Protein AF-A0A7D9JLK5-F1 (afdb_monomer)

Structure (mmCIF, N/CA/C/O backbone):
data_AF-A0A7D9JLK5-F1
#
_entry.id   AF-A0A7D9JLK5-F1
#
loop_
_atom_site.group_PDB
_atom_site.id
_atom_site.type_symbol
_atom_site.label_atom_id
_atom_site.label_alt_id
_atom_site.label_comp_id
_atom_site.label_asym_id
_atom_site.label_entity_id
_atom_site.label_seq_id
_atom_site.pdbx_PDB_ins_code
_atom_site.Cartn_x
_atom_site.Cartn_y
_atom_site.Cartn_z
_atom_site.occupancy
_atom_site.B_iso_or_equiv
_atom_site.auth_seq_id
_atom_site.auth_comp_id
_atom_site.auth_asym_id
_atom_site.auth_atom_id
_atom_site.pdbx_PDB_model_num
ATOM 1 N N . MET A 1 1 ? -0.476 -32.183 -33.184 1.00 36.12 1 MET A N 1
ATOM 2 C CA . MET A 1 1 ? 0.780 -31.435 -32.969 1.00 36.12 1 MET A CA 1
ATOM 3 C C . MET A 1 1 ? 0.610 -30.599 -31.716 1.00 36.12 1 MET A C 1
ATOM 5 O O . MET A 1 1 ? -0.268 -29.747 -31.673 1.00 36.12 1 MET A O 1
ATOM 9 N N . GLU A 1 2 ? 1.357 -30.934 -30.671 1.00 32.34 2 GLU A N 1
ATOM 10 C CA . GLU A 1 2 ? 1.275 -30.306 -29.353 1.00 32.34 2 GLU A CA 1
ATOM 11 C C . GLU A 1 2 ? 1.806 -28.872 -29.395 1.00 32.34 2 GLU A C 1
ATOM 13 O O . GLU A 1 2 ? 2.998 -28.635 -29.609 1.00 32.34 2 GLU A O 1
ATOM 18 N N . VAL A 1 3 ? 0.933 -27.898 -29.141 1.00 33.25 3 VAL A N 1
ATOM 19 C CA . VAL A 1 3 ? 1.375 -26.540 -28.829 1.00 33.25 3 VAL A CA 1
ATOM 20 C C . VAL A 1 3 ? 1.803 -26.534 -27.368 1.00 33.25 3 VAL A C 1
ATOM 22 O O . VAL A 1 3 ? 0.984 -26.507 -26.451 1.00 33.25 3 VAL A O 1
ATOM 25 N N . HIS A 1 4 ? 3.114 -26.581 -27.159 1.00 30.08 4 HIS A N 1
ATOM 26 C CA . HIS A 1 4 ? 3.732 -26.399 -25.857 1.00 30.08 4 HIS A CA 1
ATOM 27 C C . HIS A 1 4 ? 3.336 -25.027 -25.303 1.00 30.08 4 HIS A C 1
ATOM 29 O O . HIS A 1 4 ? 3.801 -23.989 -25.780 1.00 30.08 4 HIS A O 1
ATOM 35 N N . THR A 1 5 ? 2.497 -25.000 -24.267 1.00 32.72 5 THR A N 1
ATOM 36 C CA . THR A 1 5 ? 2.263 -23.780 -23.495 1.00 32.72 5 THR A CA 1
ATOM 37 C C . THR A 1 5 ? 3.574 -23.401 -22.807 1.00 32.72 5 THR A C 1
ATOM 39 O O . THR A 1 5 ? 3.921 -23.959 -21.763 1.00 32.72 5 THR A O 1
ATOM 42 N N . ARG A 1 6 ? 4.340 -22.466 -23.385 1.00 34.06 6 ARG A N 1
ATOM 43 C CA . ARG A 1 6 ? 5.484 -21.847 -22.703 1.00 34.06 6 ARG A CA 1
ATOM 44 C C . ARG A 1 6 ? 4.951 -21.087 -21.492 1.00 34.06 6 ARG A C 1
ATOM 46 O O . ARG A 1 6 ? 4.478 -19.959 -21.593 1.00 34.06 6 ARG A O 1
ATOM 53 N N . LYS A 1 7 ? 5.002 -21.731 -20.330 1.00 32.16 7 LYS A N 1
ATOM 54 C CA . LYS A 1 7 ? 4.741 -21.116 -19.031 1.00 32.16 7 LYS A CA 1
ATOM 55 C C . LYS A 1 7 ? 5.839 -20.078 -18.801 1.00 32.16 7 LYS A C 1
ATOM 57 O O . LYS A 1 7 ? 6.952 -20.436 -18.425 1.00 32.16 7 LYS A O 1
ATOM 62 N N . VAL A 1 8 ? 5.556 -18.804 -19.072 1.00 40.16 8 VAL A N 1
ATOM 63 C CA . VAL A 1 8 ? 6.460 -17.705 -18.710 1.00 40.16 8 VAL A CA 1
ATOM 64 C C . VAL A 1 8 ? 6.622 -17.755 -17.190 1.00 40.16 8 VAL A C 1
ATOM 66 O O . VAL A 1 8 ? 5.676 -17.497 -16.443 1.00 40.16 8 VAL A O 1
ATOM 69 N N . HIS A 1 9 ? 7.796 -18.169 -16.713 1.00 41.38 9 HIS A N 1
ATOM 70 C CA . HIS A 1 9 ? 8.129 -18.122 -15.294 1.00 41.38 9 HIS A CA 1
ATOM 71 C C . HIS A 1 9 ? 8.332 -16.654 -14.910 1.00 41.38 9 HIS A C 1
ATOM 73 O O . HIS A 1 9 ? 9.447 -16.147 -14.904 1.00 41.38 9 HIS A O 1
ATOM 79 N N . TYR A 1 10 ? 7.248 -15.952 -14.581 1.00 53.34 10 TYR A N 1
ATOM 80 C CA . TYR A 1 10 ? 7.370 -14.718 -13.814 1.00 53.34 10 TYR A CA 1
ATOM 81 C C . TYR A 1 10 ? 8.036 -15.086 -12.483 1.00 53.34 10 TYR A C 1
ATOM 83 O O . TYR A 1 10 ? 7.510 -15.924 -11.736 1.00 53.34 10 TYR A O 1
ATOM 91 N N . SER A 1 11 ? 9.216 -14.523 -12.206 1.00 63.59 11 SER A N 1
ATOM 92 C CA . SER A 1 11 ? 9.908 -14.718 -10.933 1.00 63.59 11 SER A CA 1
ATOM 93 C C . SER A 1 11 ? 8.930 -14.412 -9.800 1.00 63.59 11 SER A C 1
ATOM 95 O O . SER A 1 11 ? 8.219 -13.413 -9.821 1.00 63.59 11 SER A O 1
ATOM 97 N N . LYS A 1 12 ? 8.808 -15.310 -8.814 1.00 80.69 12 LYS A N 1
ATOM 98 C CA . LYS A 1 12 ? 7.856 -15.130 -7.699 1.00 80.69 12 LYS A CA 1
ATOM 99 C C . LYS A 1 12 ? 8.270 -13.993 -6.760 1.00 80.69 12 LYS A C 1
ATOM 101 O O . LYS A 1 12 ? 7.446 -13.589 -5.941 1.00 80.69 12 LYS A O 1
ATOM 106 N N . VAL A 1 13 ? 9.504 -13.515 -6.881 1.00 82.56 13 VAL A N 1
ATOM 107 C CA . VAL A 1 13 ? 10.146 -12.528 -6.017 1.00 82.56 13 VAL A CA 1
ATOM 108 C C . VAL A 1 13 ? 10.747 -11.428 -6.889 1.00 82.56 13 VAL A C 1
ATOM 110 O O . VAL A 1 13 ? 11.251 -11.713 -7.976 1.00 82.56 13 VAL A O 1
ATOM 113 N N . HIS A 1 14 ? 10.669 -10.188 -6.418 1.00 83.75 14 HIS A N 1
ATOM 114 C CA . HIS A 1 14 ? 11.297 -9.027 -7.039 1.00 83.75 14 HIS A CA 1
ATOM 115 C C . HIS A 1 14 ? 11.996 -8.172 -5.982 1.00 83.75 14 HIS A C 1
ATOM 117 O O . HIS A 1 14 ? 11.473 -8.025 -4.876 1.00 83.75 14 HIS A O 1
ATOM 123 N N . TYR A 1 15 ? 13.135 -7.598 -6.360 1.00 84.62 15 TYR A N 1
ATOM 124 C CA . TYR A 1 15 ? 13.955 -6.714 -5.538 1.00 84.62 15 TYR A CA 1
ATOM 125 C C . TYR A 1 15 ? 14.095 -5.368 -6.244 1.00 84.62 15 TYR A C 1
ATOM 127 O O . TYR A 1 15 ? 14.271 -5.324 -7.462 1.00 84.62 15 TYR A O 1
ATOM 135 N N . SER A 1 16 ? 13.991 -4.279 -5.491 1.00 83.00 16 SER A N 1
ATOM 136 C CA . SER A 1 16 ? 14.241 -2.929 -5.987 1.00 83.00 16 SER A CA 1
ATOM 137 C C . SER A 1 16 ? 15.057 -2.140 -4.974 1.00 83.00 16 SER A C 1
ATOM 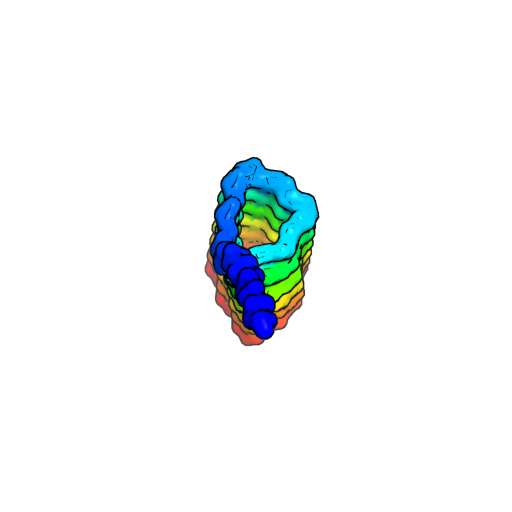139 O O . SER A 1 16 ? 14.612 -1.972 -3.840 1.00 83.00 16 SER A O 1
ATOM 141 N N . GLU A 1 17 ? 16.189 -1.607 -5.408 1.00 90.44 17 GLU A N 1
ATOM 142 C CA . GLU A 1 17 ? 17.069 -0.754 -4.611 1.00 90.44 17 GLU A CA 1
ATOM 143 C C . GLU A 1 17 ? 17.180 0.612 -5.299 1.00 90.44 17 GLU A C 1
ATOM 145 O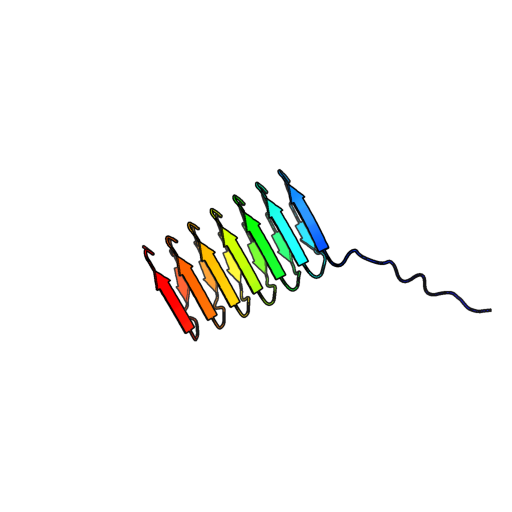 O . GLU A 1 17 ? 17.208 0.682 -6.533 1.00 90.44 17 GLU A O 1
ATOM 150 N N . GLY A 1 18 ? 17.123 1.708 -4.534 1.00 87.44 18 GLY A N 1
ATOM 151 C CA . GLY A 1 18 ? 17.292 3.075 -5.058 1.00 87.44 18 GLY A CA 1
ATOM 152 C C . GLY A 1 18 ? 16.332 3.459 -6.196 1.00 87.44 18 GLY A C 1
ATOM 153 O O . GLY A 1 18 ? 16.643 4.303 -7.037 1.00 87.44 18 GLY A O 1
ATOM 154 N N . SER A 1 19 ? 15.168 2.810 -6.281 1.00 83.81 19 SER A N 1
ATOM 155 C CA . SER A 1 19 ? 14.349 2.799 -7.495 1.00 83.81 19 SER A CA 1
ATOM 156 C C . SER A 1 19 ? 13.169 3.774 -7.450 1.00 83.81 19 SER A C 1
ATOM 158 O O . SER A 1 19 ? 12.530 3.986 -6.417 1.00 83.81 19 SER A O 1
ATOM 160 N N . LEU A 1 20 ? 12.800 4.321 -8.617 1.00 87.50 20 LEU A N 1
ATOM 161 C CA . LEU A 1 20 ? 11.617 5.172 -8.801 1.00 87.50 20 LEU A CA 1
ATOM 162 C C . LEU A 1 20 ? 10.516 4.446 -9.582 1.00 87.50 20 LEU A C 1
ATOM 164 O O . LEU A 1 20 ? 10.441 4.528 -10.809 1.00 87.50 20 LEU A O 1
ATOM 168 N N . LEU A 1 21 ? 9.590 3.792 -8.879 1.00 81.31 21 LEU A N 1
ATOM 169 C CA . LEU A 1 21 ? 8.511 3.034 -9.51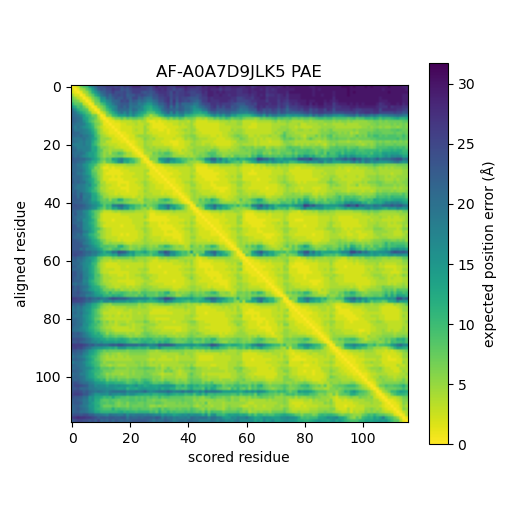9 1.00 81.31 21 LEU A CA 1
ATOM 170 C C . LEU A 1 21 ? 7.186 3.806 -9.486 1.00 81.31 21 LEU A C 1
ATOM 172 O O . LEU A 1 21 ? 6.561 4.044 -8.443 1.00 81.31 21 LEU A O 1
ATOM 176 N N . ARG A 1 22 ? 6.715 4.205 -10.673 1.00 77.38 22 ARG A N 1
ATOM 177 C CA . ARG 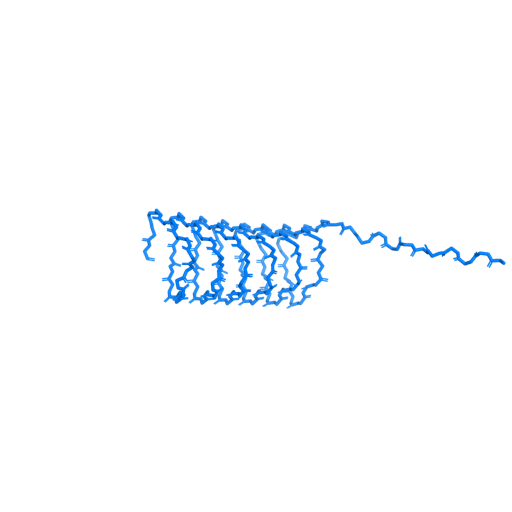A 1 22 ? 5.454 4.954 -10.825 1.00 77.38 22 ARG A CA 1
ATOM 178 C C . ARG A 1 22 ? 4.221 4.065 -10.704 1.00 77.38 22 ARG A C 1
ATOM 180 O O . ARG A 1 22 ? 3.264 4.438 -10.020 1.00 77.38 22 ARG A O 1
ATOM 187 N N . ARG A 1 23 ? 4.239 2.921 -11.381 1.00 74.75 23 ARG A N 1
ATOM 188 C CA . ARG A 1 23 ? 3.205 1.889 -11.338 1.00 74.75 23 ARG A CA 1
ATOM 189 C C . ARG A 1 23 ? 3.906 0.547 -11.421 1.00 74.75 23 ARG A C 1
ATOM 191 O O . ARG A 1 23 ? 4.624 0.309 -12.382 1.00 74.75 23 ARG A O 1
ATOM 198 N N . PHE A 1 24 ? 3.690 -0.295 -10.426 1.00 69.25 24 PHE A N 1
ATOM 199 C CA . PHE A 1 24 ? 4.263 -1.632 -10.395 1.00 69.25 24 PHE A CA 1
ATOM 200 C C . PHE A 1 24 ? 3.184 -2.634 -9.996 1.00 69.25 24 PHE A C 1
ATOM 202 O O . PHE A 1 24 ? 2.317 -2.339 -9.163 1.00 69.25 24 PHE A O 1
ATOM 209 N N . THR A 1 25 ? 3.171 -3.777 -10.672 1.00 66.69 25 THR A N 1
ATOM 210 C CA . THR A 1 25 ? 2.131 -4.802 -10.548 1.00 66.69 25 THR A CA 1
ATOM 211 C C . THR A 1 25 ? 2.761 -6.161 -10.783 1.00 66.69 25 THR A C 1
ATOM 213 O O . THR A 1 25 ? 2.814 -6.611 -11.919 1.00 66.69 25 THR A O 1
ATOM 216 N N . THR A 1 26 ? 3.303 -6.773 -9.729 1.00 57.59 26 THR A N 1
ATOM 217 C CA . THR A 1 26 ? 4.190 -7.952 -9.824 1.00 57.59 26 THR A CA 1
ATOM 218 C C . THR A 1 26 ? 4.629 -8.373 -8.405 1.00 57.59 26 THR A C 1
ATOM 220 O O . THR A 1 26 ? 4.444 -7.606 -7.459 1.00 57.59 26 THR A O 1
ATOM 223 N N . PRO A 1 27 ? 5.415 -9.452 -8.250 1.00 64.88 27 PRO A N 1
ATOM 224 C CA . PRO A 1 27 ? 5.089 -10.883 -8.239 1.00 64.88 27 PRO A CA 1
ATOM 225 C C . PRO A 1 27 ? 4.564 -11.347 -6.859 1.00 64.88 27 PRO A C 1
ATOM 227 O O . PRO A 1 27 ? 3.935 -10.564 -6.184 1.00 64.88 27 PRO A O 1
ATOM 230 N N . LYS A 1 28 ? 4.731 -12.598 -6.392 1.00 78.19 28 LYS A N 1
ATOM 231 C CA . LYS A 1 28 ? 4.196 -13.037 -5.074 1.00 78.19 28 LYS A CA 1
ATOM 232 C C . LYS A 1 28 ? 4.869 -12.357 -3.872 1.00 78.19 28 LYS A C 1
ATOM 234 O O . LYS A 1 28 ? 4.217 -12.257 -2.836 1.00 78.19 28 LYS A O 1
ATOM 239 N N . VAL A 1 29 ? 6.125 -11.938 -3.975 1.00 82.19 29 VAL A N 1
ATOM 240 C CA . VAL A 1 29 ? 6.882 -11.269 -2.904 1.00 82.19 29 VAL A CA 1
ATOM 241 C C . VAL A 1 29 ? 7.663 -10.105 -3.503 1.00 82.19 29 VAL A C 1
ATOM 243 O O . VAL A 1 29 ? 8.181 -10.229 -4.612 1.00 82.19 29 VAL A O 1
ATOM 246 N N . HIS A 1 30 ? 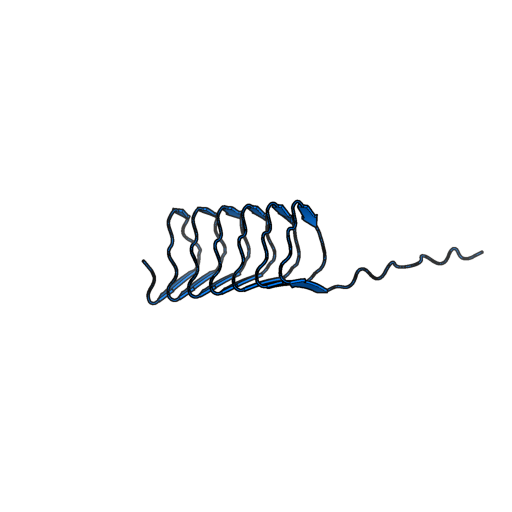7.749 -8.985 -2.792 1.00 84.19 30 HIS A N 1
ATOM 247 C CA . HIS A 1 30 ? 8.538 -7.835 -3.222 1.00 84.19 30 HIS A CA 1
ATOM 248 C C . HIS A 1 30 ? 9.333 -7.238 -2.060 1.00 84.19 30 HIS A C 1
ATOM 250 O O . HIS A 1 30 ? 8.769 -7.030 -0.984 1.00 84.19 30 HIS A O 1
ATOM 256 N N . TYR A 1 31 ? 10.609 -6.960 -2.316 1.00 85.50 31 TYR A N 1
ATOM 257 C CA . TYR A 1 31 ? 11.536 -6.275 -1.422 1.00 85.50 31 TYR A CA 1
ATOM 258 C C . TYR A 1 31 ? 11.894 -4.920 -2.022 1.00 85.50 31 TYR A C 1
ATOM 260 O O . TYR A 1 31 ? 12.237 -4.841 -3.204 1.00 85.50 31 TYR A O 1
ATOM 268 N N . SER A 1 32 ? 11.799 -3.865 -1.217 1.00 85.94 32 SER A N 1
ATOM 269 C CA . SER A 1 32 ? 12.196 -2.521 -1.620 1.00 85.94 32 SER A CA 1
ATOM 270 C C . SER A 1 32 ? 13.080 -1.855 -0.580 1.00 85.94 32 SER A C 1
ATOM 272 O O . SER A 1 32 ? 12.649 -1.688 0.559 1.00 85.94 32 SER A O 1
ATOM 274 N N . GLU A 1 33 ? 14.239 -1.382 -1.010 1.00 91.44 33 GLU A N 1
ATOM 275 C CA . GLU A 1 33 ? 15.177 -0.623 -0.191 1.00 91.44 33 GLU A CA 1
ATOM 276 C C . GLU A 1 33 ? 15.401 0.756 -0.818 1.00 91.44 33 GLU A C 1
ATOM 278 O O . GLU A 1 33 ? 15.511 0.886 -2.046 1.00 91.44 33 GLU A O 1
ATOM 283 N N . GLY A 1 34 ? 15.356 1.811 0.001 1.00 89.31 34 GLY A N 1
ATOM 284 C CA . GLY A 1 34 ? 15.631 3.187 -0.434 1.00 89.31 34 GLY A CA 1
ATOM 285 C C . GLY A 1 34 ? 14.789 3.665 -1.628 1.00 89.31 34 GLY A C 1
ATOM 286 O O . GLY A 1 34 ? 15.239 4.482 -2.430 1.00 89.31 34 GLY A O 1
ATOM 287 N N . SER A 1 35 ? 13.582 3.121 -1.811 1.00 86.81 35 SER A N 1
ATOM 288 C CA . SER A 1 35 ? 12.821 3.258 -3.058 1.00 86.81 35 SER A CA 1
ATOM 289 C C . SER A 1 35 ? 11.618 4.199 -2.929 1.00 86.81 35 SER A C 1
ATOM 291 O O 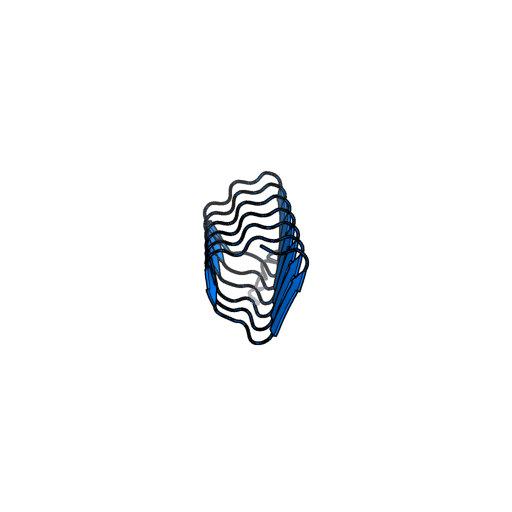. SER A 1 35 ? 10.969 4.299 -1.882 1.00 86.81 35 SER A O 1
ATOM 293 N N . LEU A 1 36 ? 11.250 4.871 -4.029 1.00 87.19 36 LEU A N 1
ATOM 294 C CA . LEU A 1 36 ? 10.033 5.690 -4.120 1.00 87.19 36 LEU A CA 1
ATOM 295 C C . LEU A 1 36 ? 8.959 4.977 -4.945 1.00 87.19 36 LEU A C 1
ATOM 297 O O . LEU A 1 36 ? 9.007 4.953 -6.179 1.00 87.19 36 LEU A O 1
ATOM 301 N N . LEU A 1 37 ? 7.919 4.474 -4.274 1.00 83.56 37 LEU A N 1
ATOM 302 C CA . LEU A 1 37 ? 6.824 3.742 -4.917 1.00 83.56 37 LEU A CA 1
ATOM 303 C C . LEU A 1 37 ? 5.531 4.568 -4.887 1.00 83.56 37 LEU A C 1
ATOM 305 O O . LEU A 1 37 ? 4.947 4.868 -3.836 1.00 83.56 37 LEU A O 1
ATOM 309 N N . ARG A 1 38 ? 5.038 4.962 -6.068 1.00 80.81 38 ARG A N 1
ATOM 310 C CA . ARG A 1 38 ? 3.851 5.834 -6.164 1.00 80.81 38 ARG A CA 1
ATOM 311 C C . ARG A 1 38 ? 2.531 5.078 -6.129 1.00 80.81 38 ARG A C 1
ATOM 313 O O . ARG A 1 38 ? 1.609 5.504 -5.430 1.00 80.81 38 ARG A O 1
ATOM 320 N N . ARG A 1 39 ? 2.413 4.014 -6.918 1.00 76.25 39 ARG A N 1
ATOM 321 C CA . ARG A 1 39 ? 1.215 3.176 -6.993 1.00 76.25 39 ARG A CA 1
ATOM 322 C C . ARG A 1 39 ? 1.636 1.728 -7.146 1.00 76.25 39 ARG A C 1
ATOM 324 O O . ARG A 1 39 ? 2.244 1.368 -8.150 1.00 76.25 39 ARG A O 1
ATOM 331 N N . PHE A 1 40 ? 1.267 0.925 -6.166 1.00 70.19 40 PHE A N 1
ATOM 332 C CA . PHE A 1 40 ? 1.678 -0.463 -6.102 1.00 70.19 40 PHE A CA 1
ATOM 333 C C . PHE A 1 40 ? 0.473 -1.367 -5.843 1.00 70.19 40 PHE A C 1
ATOM 335 O O . PHE A 1 40 ? -0.397 -1.057 -5.020 1.00 70.19 40 PHE A O 1
ATOM 342 N N . THR A 1 41 ? 0.391 -2.447 -6.612 1.00 67.75 41 THR A N 1
ATOM 343 C CA . THR A 1 41 ? -0.683 -3.452 -6.597 1.00 67.75 41 THR A CA 1
ATOM 344 C C . THR A 1 41 ? -0.037 -4.826 -6.864 1.00 67.75 41 THR A C 1
ATOM 346 O O . THR A 1 41 ? 1.081 -4.900 -7.347 1.00 67.75 41 THR A O 1
ATOM 349 N N . THR A 1 42 ? -0.661 -5.928 -6.480 1.00 59.38 42 THR A N 1
ATOM 350 C CA . THR A 1 42 ? -0.236 -6.669 -5.287 1.00 59.38 42 THR A CA 1
ATOM 351 C C . THR A 1 42 ? 0.686 -7.897 -5.414 1.00 59.38 42 THR A C 1
ATOM 353 O O . THR A 1 42 ? 0.335 -8.843 -6.120 1.00 59.38 42 THR A O 1
ATOM 356 N N . PRO A 1 43 ? 1.722 -8.006 -4.554 1.00 64.69 43 PRO A N 1
ATOM 357 C CA . PRO A 1 43 ? 2.292 -9.268 -4.091 1.00 64.69 43 PRO A CA 1
ATOM 358 C C . PRO A 1 43 ? 1.484 -9.885 -2.945 1.00 64.69 43 PRO A C 1
ATOM 360 O O . PRO A 1 43 ? 0.572 -9.270 -2.416 1.00 64.69 43 PRO A O 1
ATOM 363 N N . LYS A 1 44 ? 1.778 -11.124 -2.537 1.00 78.50 44 LYS A N 1
ATOM 364 C CA . LYS A 1 44 ? 1.261 -11.722 -1.291 1.00 78.50 44 LYS A CA 1
ATOM 365 C C . LYS A 1 44 ? 1.958 -11.162 -0.052 1.00 78.50 44 LYS A C 1
ATOM 367 O O . LYS A 1 44 ? 1.317 -11.140 0.997 1.00 78.50 44 LYS A O 1
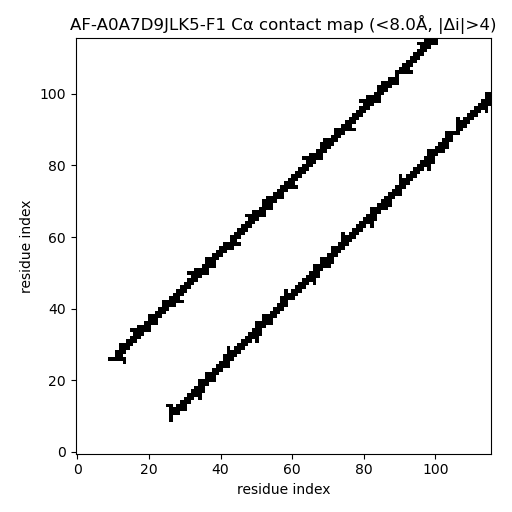ATOM 372 N N . VAL A 1 45 ? 3.223 -10.758 -0.167 1.00 82.44 45 VAL A N 1
ATOM 373 C CA . VAL A 1 45 ? 4.046 -10.206 0.920 1.00 82.44 45 VAL A CA 1
ATOM 374 C C . VAL A 1 45 ? 4.901 -9.059 0.382 1.00 82.44 45 VAL A C 1
ATOM 376 O O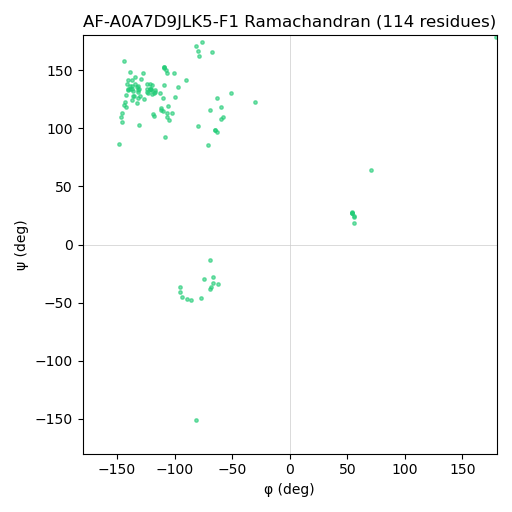 . VAL A 1 45 ? 5.392 -9.142 -0.744 1.00 82.44 45 VAL A O 1
ATOM 379 N N . HIS A 1 46 ? 5.066 -8.001 1.171 1.00 85.19 46 HIS A N 1
ATOM 380 C CA . HIS A 1 46 ? 5.939 -6.873 0.855 1.00 85.19 46 HIS A CA 1
ATOM 381 C C . HIS A 1 46 ? 6.823 -6.519 2.049 1.00 85.19 46 HIS A C 1
ATOM 383 O O . HIS A 1 46 ? 6.309 -6.430 3.167 1.00 85.19 46 HIS A O 1
ATOM 389 N N . TYR A 1 47 ? 8.104 -6.290 1.774 1.00 87.31 47 TYR A N 1
ATOM 390 C CA . TYR A 1 47 ? 9.099 -5.787 2.713 1.00 87.31 47 TYR A CA 1
ATOM 391 C C . TYR A 1 47 ? 9.621 -4.450 2.201 1.00 87.31 47 TYR A C 1
ATOM 393 O O . TYR A 1 47 ? 9.979 -4.345 1.023 1.00 87.31 47 TYR A O 1
ATOM 401 N N . SER A 1 48 ? 9.644 -3.443 3.068 1.00 87.62 48 SER A N 1
ATOM 402 C CA . SER A 1 48 ? 10.168 -2.126 2.728 1.00 87.62 48 SER A CA 1
ATOM 403 C C . SER A 1 48 ? 11.067 -1.558 3.811 1.00 87.62 48 SER A C 1
ATOM 405 O O . SER A 1 48 ? 10.625 -1.406 4.948 1.00 87.62 48 SER A O 1
ATOM 407 N N . GLU A 1 49 ? 12.256 -1.137 3.411 1.00 93.62 49 GLU A N 1
ATOM 408 C CA . GLU A 1 49 ? 13.229 -0.469 4.266 1.00 93.62 49 GLU A CA 1
ATOM 409 C C . GLU A 1 49 ? 13.557 0.908 3.682 1.00 93.62 49 GLU A C 1
ATOM 411 O O . GLU A 1 49 ? 13.696 1.063 2.459 1.00 93.62 49 GLU A O 1
ATOM 416 N N . GLY A 1 50 ? 13.563 1.941 4.530 1.00 92.06 50 GLY A N 1
ATOM 417 C CA . GLY A 1 50 ? 13.926 3.311 4.139 1.00 92.06 50 GLY A CA 1
ATOM 418 C C . GLY A 1 50 ? 13.131 3.872 2.950 1.00 92.06 50 GLY A C 1
ATOM 419 O O . GLY A 1 50 ? 13.631 4.697 2.186 1.00 92.06 50 GLY A O 1
ATOM 420 N N . SER A 1 51 ? 11.903 3.393 2.727 1.00 89.44 51 SER A N 1
ATOM 421 C CA . SER A 1 51 ? 11.174 3.605 1.471 1.00 89.44 51 SER A CA 1
ATOM 422 C C . SER A 1 51 ? 9.991 4.568 1.618 1.00 89.44 51 SER A C 1
ATOM 424 O O . SER A 1 51 ? 9.346 4.675 2.666 1.00 89.44 51 SER A O 1
ATOM 426 N N . LEU A 1 52 ? 9.643 5.263 0.526 1.00 90.00 52 LEU A N 1
ATOM 427 C CA . LEU A 1 52 ? 8.480 6.158 0.471 1.00 90.00 52 LEU A CA 1
ATOM 428 C C . LEU A 1 52 ? 7.347 5.545 -0.356 1.00 90.00 52 LEU A C 1
ATOM 430 O O . LEU A 1 52 ? 7.395 5.517 -1.591 1.00 90.00 52 LEU A O 1
ATOM 434 N N . LEU A 1 53 ? 6.262 5.147 0.314 1.00 85.38 53 LEU A N 1
ATOM 435 C CA . LEU A 1 53 ? 5.118 4.478 -0.309 1.00 85.38 53 LEU A CA 1
ATOM 436 C C . LEU A 1 53 ? 3.875 5.378 -0.293 1.00 85.38 53 LEU A C 1
ATOM 438 O O . LEU A 1 53 ? 3.314 5.729 0.753 1.00 85.38 53 LEU A O 1
ATOM 442 N N . ARG A 1 54 ? 3.396 5.777 -1.479 1.00 83.25 54 ARG A N 1
ATOM 443 C CA . ARG A 1 54 ? 2.279 6.739 -1.577 1.00 83.25 54 ARG A CA 1
ATOM 444 C C . ARG A 1 54 ? 0.895 6.106 -1.596 1.00 83.25 54 ARG A C 1
ATOM 446 O O . ARG A 1 54 ? -0.005 6.622 -0.932 1.00 83.25 54 ARG A O 1
ATOM 453 N N . ARG A 1 55 ? 0.694 5.067 -2.403 1.00 78.94 55 ARG A N 1
ATOM 454 C CA . ARG A 1 55 ? -0.595 4.382 -2.544 1.00 78.94 55 ARG A CA 1
ATOM 455 C C . ARG A 1 55 ? -0.370 2.895 -2.740 1.00 78.94 55 ARG A C 1
ATOM 457 O O . ARG A 1 55 ? 0.223 2.491 -3.740 1.00 78.94 55 ARG A O 1
ATOM 464 N N . PHE A 1 56 ? -0.917 2.121 -1.817 1.00 71.75 56 PHE A N 1
ATOM 465 C CA . PHE A 1 56 ? -0.703 0.686 -1.763 1.00 71.75 56 PHE A CA 1
ATOM 466 C C . PHE A 1 56 ? -2.010 -0.061 -1.473 1.00 71.75 56 PHE A C 1
ATOM 468 O O . PHE A 1 56 ? -2.809 0.362 -0.633 1.00 71.75 56 PHE A O 1
ATOM 475 N N . THR A 1 57 ? -2.236 -1.154 -2.198 1.00 68.44 57 THR A N 1
ATOM 476 C CA . THR A 1 57 ? -3.457 -1.981 -2.160 1.00 68.44 57 THR A CA 1
ATOM 477 C C . THR A 1 57 ? -3.048 -3.457 -2.284 1.00 68.44 57 THR A C 1
ATOM 479 O O . THR A 1 57 ? -2.102 -3.742 -3.011 1.00 68.44 57 THR A O 1
ATOM 482 N N . THR A 1 58 ? -3.651 -4.377 -1.516 1.00 59.38 58 THR A N 1
ATOM 483 C CA . THR A 1 58 ? -2.885 -5.062 -0.447 1.00 59.38 58 THR A CA 1
ATOM 484 C C . THR A 1 58 ? -2.478 -6.536 -0.533 1.00 59.38 58 THR A C 1
ATOM 486 O O . THR A 1 58 ? -3.294 -7.394 -0.882 1.00 59.38 58 THR A O 1
ATOM 489 N N . PRO A 1 59 ? -1.217 -6.839 -0.145 1.00 62.69 59 PRO A N 1
ATOM 490 C CA . PRO A 1 59 ? -0.701 -8.172 0.127 1.00 62.69 59 PRO A CA 1
ATOM 491 C C . PRO A 1 59 ? -1.359 -8.758 1.370 1.00 62.69 59 PRO A C 1
ATOM 493 O O . PRO A 1 59 ? -1.947 -8.048 2.176 1.00 62.69 59 PRO A O 1
ATOM 496 N N . LYS A 1 60 ? -1.221 -10.068 1.583 1.00 76.50 60 LYS A N 1
ATOM 497 C CA . LYS A 1 60 ? -1.646 -10.700 2.840 1.00 76.50 60 LYS A CA 1
ATOM 498 C C . LYS A 1 60 ? -0.855 -10.160 4.040 1.00 76.50 60 LYS A C 1
ATOM 500 O O . LYS A 1 60 ? -1.447 -10.049 5.110 1.00 76.50 60 LYS A O 1
ATOM 505 N N . GLY A 1 61 ? 0.421 -9.817 3.854 1.00 80.44 61 GLY A N 1
ATOM 506 C CA . GLY A 1 61 ? 1.299 -9.264 4.889 1.00 80.44 61 GLY A CA 1
ATOM 507 C C . GLY A 1 61 ? 2.177 -8.124 4.372 1.00 80.44 61 GLY A C 1
ATOM 508 O O . GLY A 1 61 ? 2.547 -8.111 3.195 1.00 80.44 61 GLY A O 1
ATOM 509 N N . HIS A 1 62 ? 2.493 -7.175 5.249 1.00 85.50 62 HIS A N 1
ATOM 510 C CA . HIS A 1 62 ? 3.381 -6.049 4.969 1.00 85.50 62 HIS A CA 1
ATOM 511 C C . HIS A 1 62 ? 4.276 -5.769 6.174 1.00 85.50 62 HIS A C 1
ATOM 513 O O . HIS A 1 62 ? 3.766 -5.678 7.292 1.00 85.50 62 HIS A O 1
ATOM 519 N N . TYR A 1 63 ? 5.568 -5.607 5.907 1.00 88.19 63 TYR A N 1
ATOM 520 C CA . TYR A 1 63 ? 6.602 -5.281 6.880 1.00 88.19 63 TYR A CA 1
ATOM 521 C C . TYR A 1 63 ? 7.298 -4.003 6.434 1.00 88.19 63 TYR A C 1
ATOM 523 O O . TYR A 1 63 ? 7.687 -3.894 5.266 1.00 88.19 63 TYR A O 1
ATOM 531 N N . SER A 1 64 ? 7.426 -3.041 7.342 1.00 88.12 64 SER A N 1
ATOM 532 C CA . SER A 1 64 ? 8.108 -1.786 7.053 1.00 88.12 64 SER A CA 1
ATOM 533 C C . SER A 1 64 ? 8.998 -1.317 8.185 1.00 88.12 64 SER A C 1
ATOM 535 O O . SER A 1 64 ? 8.537 -1.222 9.319 1.00 88.12 64 SER A O 1
ATOM 537 N N . GLU A 1 65 ? 10.204 -0.908 7.826 1.00 93.50 65 GLU A N 1
ATOM 538 C CA . GLU A 1 65 ? 11.190 -0.321 8.724 1.00 93.50 65 GLU A CA 1
ATOM 539 C C . GLU A 1 65 ? 11.606 1.053 8.187 1.00 93.50 65 GLU A C 1
ATOM 541 O O . GLU A 1 65 ? 11.783 1.231 6.971 1.00 93.50 65 GLU A O 1
ATOM 546 N N . GLY A 1 66 ? 11.646 2.062 9.063 1.00 92.19 66 GLY A N 1
ATOM 547 C CA . GLY A 1 66 ? 12.094 3.419 8.719 1.00 92.19 66 GLY A CA 1
ATOM 548 C C . GLY A 1 66 ? 11.365 4.051 7.523 1.00 92.19 66 GLY A C 1
ATOM 549 O O . GLY A 1 66 ? 11.935 4.854 6.785 1.00 92.19 66 GLY A O 1
ATOM 550 N N . SER A 1 67 ? 10.115 3.653 7.262 1.00 89.75 67 SER A N 1
ATOM 551 C CA . SER A 1 67 ? 9.422 3.949 6.003 1.00 89.75 67 SER A CA 1
ATOM 552 C C . SER A 1 67 ? 8.298 4.975 6.171 1.00 89.75 67 SER A C 1
ATOM 554 O O . SER A 1 67 ? 7.656 5.083 7.220 1.00 89.75 67 SER A O 1
ATOM 556 N N . LEU A 1 68 ? 7.989 5.721 5.100 1.00 90.19 68 LEU A N 1
ATOM 557 C CA . LEU A 1 68 ? 6.859 6.664 5.087 1.00 90.19 68 LEU A CA 1
ATOM 558 C C . LEU A 1 68 ? 5.697 6.128 4.247 1.00 90.19 68 LEU A C 1
ATOM 560 O O . LEU A 1 68 ? 5.764 6.095 3.012 1.00 90.19 68 LEU A O 1
ATOM 564 N N . LEU A 1 69 ? 4.575 5.808 4.900 1.00 85.81 69 LEU A N 1
ATOM 565 C CA . LEU A 1 69 ? 3.383 5.246 4.258 1.00 85.81 69 LEU A CA 1
ATOM 566 C C . LEU A 1 69 ? 2.219 6.247 4.278 1.00 85.81 69 LEU A C 1
ATOM 568 O O . LEU A 1 69 ? 1.701 6.652 5.325 1.00 85.81 69 LEU A O 1
ATOM 572 N N . ARG A 1 70 ? 1.757 6.673 3.094 1.00 83.25 70 ARG A N 1
ATOM 573 C CA . ARG A 1 70 ? 0.742 7.746 3.000 1.00 83.25 70 ARG A CA 1
ATOM 574 C C . ARG A 1 70 ? -0.702 7.277 2.920 1.00 83.25 70 ARG A C 1
ATOM 576 O O . ARG A 1 70 ? -1.566 7.911 3.526 1.00 83.25 70 ARG A O 1
ATOM 583 N N . ARG A 1 71 ? -0.990 6.269 2.101 1.00 79.12 71 ARG A N 1
ATOM 584 C CA . ARG A 1 71 ? -2.342 5.735 1.912 1.00 79.12 71 ARG A CA 1
ATOM 585 C C . ARG A 1 71 ? -2.260 4.244 1.669 1.00 79.12 71 ARG A C 1
ATOM 587 O O . ARG A 1 71 ? -1.773 3.811 0.623 1.00 79.12 71 ARG A O 1
ATOM 594 N N . PHE A 1 72 ? -2.784 3.499 2.622 1.00 71.38 72 PHE A N 1
ATOM 595 C CA . PHE A 1 72 ? -2.637 2.062 2.655 1.00 71.38 72 PHE A CA 1
ATOM 596 C C . PHE A 1 72 ? -3.971 1.408 2.996 1.00 71.38 72 PHE A C 1
ATOM 598 O O . PHE A 1 72 ? -4.669 1.834 3.918 1.00 71.38 72 PHE A O 1
ATOM 605 N N . THR A 1 73 ? -4.339 0.400 2.215 1.00 68.69 73 THR A N 1
ATOM 606 C CA . THR A 1 73 ? -5.653 -0.237 2.301 1.00 68.69 73 THR A CA 1
ATOM 607 C C . THR A 1 73 ? -5.470 -1.746 2.356 1.00 68.69 73 THR A C 1
ATOM 609 O O . THR A 1 73 ? -5.203 -2.293 1.295 1.00 68.69 73 THR A O 1
ATOM 612 N N . THR A 1 74 ? -5.608 -2.341 3.561 1.00 57.00 74 THR A N 1
ATOM 613 C CA . THR A 1 74 ? -5.980 -3.737 3.966 1.00 57.00 74 THR A CA 1
ATOM 614 C C . THR A 1 74 ? -5.079 -4.991 3.778 1.00 57.00 74 THR A C 1
ATOM 616 O O . THR A 1 74 ? -5.511 -5.930 3.106 1.00 57.00 74 THR A O 1
ATOM 619 N N . PRO A 1 75 ? -3.888 -5.146 4.400 1.00 63.00 75 PRO A N 1
ATOM 620 C CA . PRO A 1 75 ? -3.274 -6.465 4.524 1.00 63.00 75 PRO A CA 1
ATOM 621 C C . PRO A 1 75 ? -3.956 -7.218 5.665 1.00 63.00 75 PRO A C 1
ATOM 623 O O . PRO A 1 75 ? -4.610 -6.616 6.503 1.00 63.00 75 PRO A O 1
ATOM 626 N N . LYS A 1 76 ? -3.833 -8.543 5.758 1.00 74.94 76 LYS A N 1
ATOM 627 C CA . LYS A 1 76 ? -4.338 -9.236 6.959 1.00 74.94 76 LYS A CA 1
ATOM 628 C C . LYS A 1 76 ? -3.499 -8.872 8.184 1.00 74.94 76 LYS A C 1
ATOM 630 O O . LYS A 1 76 ? -4.064 -8.724 9.265 1.00 74.94 76 LYS A O 1
ATOM 635 N N . VAL A 1 77 ? -2.193 -8.720 7.981 1.00 79.81 77 VAL A N 1
ATOM 636 C CA . VAL A 1 77 ? -1.194 -8.436 9.013 1.00 79.81 77 VAL A CA 1
ATOM 637 C C . VAL A 1 77 ? -0.309 -7.282 8.552 1.00 79.81 77 VAL A C 1
ATOM 639 O O . VAL A 1 77 ? 0.105 -7.246 7.391 1.00 79.81 77 VAL A O 1
ATOM 642 N N . HIS A 1 78 ? -0.029 -6.353 9.457 1.00 84.19 78 HIS A N 1
ATOM 643 C CA . HIS A 1 78 ? 0.918 -5.266 9.247 1.00 84.19 78 HIS A CA 1
ATOM 644 C C . HIS A 1 78 ? 1.869 -5.170 10.437 1.00 84.19 78 HIS A C 1
ATOM 646 O O . HIS A 1 78 ? 1.401 -5.160 11.577 1.00 84.19 78 HIS A O 1
ATOM 652 N N . TYR A 1 79 ? 3.163 -5.088 10.148 1.00 87.06 79 TYR A N 1
ATOM 653 C CA . TYR A 1 79 ? 4.214 -4.792 11.113 1.00 87.06 79 TYR A CA 1
ATOM 654 C C . TYR A 1 79 ? 4.944 -3.525 10.674 1.00 87.06 79 TYR A C 1
ATOM 656 O O . TYR A 1 79 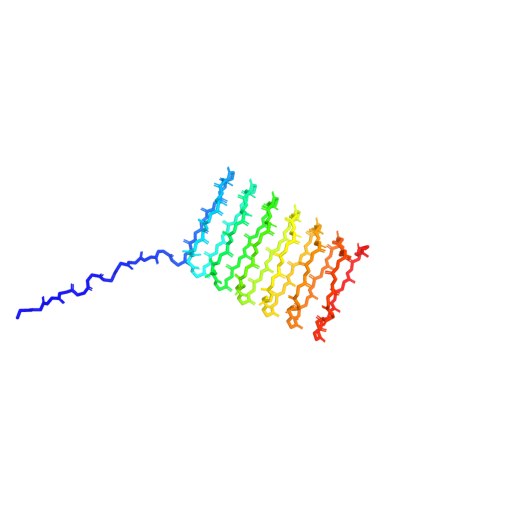? 5.288 -3.393 9.493 1.00 87.06 79 TYR A O 1
ATOM 664 N N . SER A 1 80 ? 5.163 -2.606 11.609 1.00 87.38 80 SER A N 1
ATOM 665 C CA . SER A 1 80 ? 5.950 -1.407 11.355 1.00 87.38 80 SER A CA 1
ATOM 666 C C . SER A 1 80 ? 6.854 -1.029 12.514 1.00 87.38 80 SER A C 1
ATOM 668 O O . SER A 1 80 ? 6.384 -0.909 13.642 1.00 87.38 80 SER A O 1
ATOM 670 N N . GLU A 1 81 ? 8.098 -0.716 12.186 1.00 91.75 81 GLU A N 1
ATOM 671 C CA . GLU A 1 81 ? 9.100 -0.203 13.112 1.00 91.75 81 GLU A CA 1
ATOM 672 C C . GLU A 1 81 ? 9.589 1.166 12.624 1.00 91.75 81 GLU A C 1
ATOM 674 O O . GLU A 1 81 ? 9.798 1.372 11.419 1.00 91.75 81 GLU A O 1
ATOM 679 N N . GLY A 1 82 ? 9.670 2.146 13.531 1.00 90.19 82 GLY A N 1
ATOM 680 C CA . GLY A 1 82 ? 10.210 3.481 13.239 1.00 90.19 82 GLY A CA 1
ATOM 681 C C . GLY A 1 82 ? 9.551 4.200 12.052 1.00 90.19 82 GLY A C 1
ATOM 682 O O . GLY A 1 82 ? 10.196 4.977 11.348 1.00 90.19 82 GLY A O 1
ATOM 683 N N . SER A 1 83 ? 8.283 3.901 11.752 1.00 88.12 83 SER A N 1
ATOM 684 C CA . SER A 1 83 ? 7.635 4.296 10.494 1.00 88.12 83 SER A CA 1
ATOM 685 C C . SER A 1 83 ? 6.580 5.391 10.688 1.00 88.12 83 SER A C 1
ATOM 687 O O . SER A 1 83 ? 5.929 5.484 11.728 1.00 88.12 83 SER A O 1
ATOM 689 N N . LEU A 1 84 ? 6.341 6.212 9.653 1.00 88.50 84 LEU A N 1
ATOM 690 C CA . LEU A 1 84 ? 5.279 7.235 9.676 1.00 88.50 84 LEU A CA 1
ATOM 691 C C . LEU A 1 84 ? 4.081 6.823 8.817 1.00 88.50 84 LEU A C 1
ATOM 693 O O . LEU A 1 84 ? 4.177 6.726 7.587 1.00 88.50 84 LEU A O 1
ATOM 697 N N . LEU A 1 85 ? 2.911 6.686 9.444 1.00 83.94 85 LEU A N 1
ATOM 698 C CA . LEU A 1 85 ? 1.693 6.151 8.833 1.00 83.94 85 LEU A CA 1
ATOM 699 C C . LEU A 1 85 ? 0.566 7.197 8.844 1.00 83.94 85 LEU A C 1
ATOM 701 O O . LEU A 1 85 ? 0.027 7.586 9.882 1.00 83.94 85 LEU A O 1
ATOM 705 N N . ARG A 1 86 ? 0.172 7.693 7.660 1.00 81.19 86 ARG A N 1
ATOM 706 C CA . ARG A 1 86 ? -0.754 8.847 7.572 1.00 81.19 86 ARG A CA 1
ATOM 707 C C . ARG A 1 86 ? -2.232 8.517 7.407 1.00 81.19 86 ARG A C 1
ATOM 709 O O . ARG A 1 86 ? -3.059 9.256 7.936 1.00 81.19 86 ARG A O 1
ATOM 716 N N . ARG A 1 87 ? -2.586 7.524 6.591 1.00 77.00 87 ARG A N 1
ATOM 717 C CA . ARG A 1 87 ? -3.980 7.100 6.361 1.00 77.00 87 ARG A CA 1
ATOM 718 C C . ARG A 1 87 ? -4.013 5.607 6.128 1.00 77.00 87 ARG A C 1
ATOM 720 O O . ARG A 1 87 ? -3.583 5.137 5.070 1.00 77.00 87 ARG A O 1
ATOM 727 N N . PHE A 1 88 ? -4.552 4.904 7.107 1.00 69.81 88 PHE A N 1
ATOM 728 C CA . PHE A 1 88 ? -4.501 3.461 7.156 1.00 69.81 88 PHE A CA 1
ATOM 729 C C . PHE A 1 88 ? -5.906 2.892 7.326 1.00 69.81 88 PHE A C 1
ATOM 731 O O . PHE A 1 88 ? -6.640 3.286 8.232 1.00 69.81 88 PHE A O 1
ATOM 738 N N . THR A 1 89 ? -6.287 1.997 6.418 1.00 67.81 89 THR A N 1
ATOM 739 C CA . THR A 1 89 ? -7.566 1.283 6.458 1.00 67.81 89 THR A CA 1
ATOM 740 C C . THR A 1 89 ? -7.305 -0.190 6.780 1.00 67.81 89 THR A C 1
ATOM 742 O O . THR A 1 89 ? -6.492 -0.842 6.121 1.00 67.81 89 THR A O 1
ATOM 745 N N . THR A 1 90 ? -7.992 -0.640 7.828 1.00 59.38 90 THR A N 1
ATOM 746 C CA . THR A 1 90 ? -7.795 -1.812 8.700 1.00 59.38 90 THR A CA 1
ATOM 747 C C . THR A 1 90 ? -7.142 -3.077 8.117 1.00 59.38 90 THR A C 1
ATOM 749 O O . THR A 1 90 ? -7.706 -3.731 7.238 1.00 59.38 90 THR A O 1
ATOM 752 N N . PRO A 1 91 ? -6.025 -3.546 8.705 1.00 65.88 91 PRO A N 1
ATOM 753 C CA . PRO A 1 91 ? -5.680 -4.953 8.761 1.00 65.88 91 PRO A CA 1
ATOM 754 C C . PRO A 1 91 ? -6.458 -5.662 9.870 1.00 65.88 91 PRO A C 1
ATOM 756 O O . PRO A 1 91 ? -7.062 -5.029 10.735 1.00 65.88 91 PRO A O 1
ATOM 759 N N . LYS A 1 92 ? -6.447 -6.999 9.867 1.00 76.19 92 LYS A N 1
ATOM 760 C CA . LYS A 1 92 ? -6.982 -7.761 11.008 1.00 76.19 92 LYS A CA 1
ATOM 761 C C . LYS A 1 92 ? -6.084 -7.596 12.232 1.00 76.19 92 LYS A C 1
ATOM 763 O O . LYS A 1 92 ? -6.607 -7.490 13.336 1.00 76.19 92 LYS A O 1
ATOM 768 N N . VAL A 1 93 ? -4.772 -7.565 12.007 1.00 80.06 93 VAL A N 1
ATOM 769 C CA . VAL A 1 93 ? -3.745 -7.463 13.043 1.00 80.06 93 VAL A CA 1
ATOM 770 C C . VAL A 1 93 ? -2.744 -6.374 12.667 1.00 80.06 93 VAL A C 1
ATOM 772 O O . VAL A 1 93 ? -2.274 -6.334 11.525 1.00 80.06 93 VAL A O 1
ATOM 775 N N . HIS A 1 94 ? -2.430 -5.504 13.621 1.00 83.38 94 HIS A N 1
ATOM 776 C CA . HIS A 1 94 ? -1.440 -4.442 13.484 1.00 83.38 94 HIS A CA 1
ATOM 777 C C . HIS A 1 94 ? -0.471 -4.473 14.668 1.00 83.38 94 HIS A C 1
ATOM 779 O O . HIS A 1 94 ? -0.920 -4.445 15.814 1.00 83.38 94 HIS A O 1
ATOM 785 N N . TYR A 1 95 ? 0.822 -4.508 14.360 1.00 85.88 95 TYR A N 1
ATOM 786 C CA . TYR A 1 95 ? 1.923 -4.349 15.305 1.00 85.88 95 TYR A CA 1
ATOM 787 C C . TYR A 1 95 ? 2.711 -3.101 14.927 1.00 85.88 95 TYR A C 1
ATOM 789 O O . TYR A 1 95 ? 3.066 -2.939 13.754 1.00 85.88 95 TYR A O 1
ATOM 797 N N . SER A 1 96 ? 2.983 -2.240 15.902 1.00 85.94 96 SER A N 1
ATOM 798 C CA . SER A 1 96 ? 3.849 -1.087 15.698 1.00 85.94 96 SER A CA 1
ATOM 799 C C . SER A 1 96 ? 4.793 -0.829 16.861 1.00 85.94 96 SER A C 1
ATOM 801 O O . SER A 1 96 ? 4.371 -0.808 18.013 1.00 85.94 96 SER A O 1
ATOM 803 N N . GLU A 1 97 ? 6.043 -0.539 16.531 1.00 90.06 97 GLU A N 1
ATOM 804 C CA . GLU A 1 97 ? 7.073 -0.110 17.470 1.00 90.06 97 GLU A CA 1
ATOM 805 C C . GLU A 1 97 ? 7.642 1.235 17.006 1.00 90.06 97 GLU A C 1
ATOM 807 O O . GLU A 1 97 ? 7.898 1.429 15.810 1.00 90.06 97 GLU A O 1
ATOM 812 N N . GLY A 1 98 ? 7.734 2.217 17.907 1.00 87.44 98 GLY A N 1
ATOM 813 C CA . GLY A 1 98 ? 8.335 3.526 17.611 1.00 87.44 98 GLY A CA 1
ATOM 814 C C . GLY A 1 98 ? 7.713 4.275 16.419 1.00 87.44 98 GLY A C 1
ATOM 815 O O . GLY A 1 98 ? 8.385 5.067 15.762 1.00 87.44 98 GLY A O 1
ATOM 816 N N . SER A 1 99 ? 6.458 3.982 16.066 1.00 84.88 99 SER A N 1
ATOM 817 C CA . SER A 1 99 ? 5.825 4.461 14.830 1.00 84.88 99 SER A CA 1
ATOM 818 C C . SER A 1 99 ? 4.791 5.556 15.103 1.00 84.88 99 SER A C 1
ATOM 820 O O . SER A 1 99 ? 4.100 5.519 16.118 1.00 84.88 99 SER A O 1
ATOM 822 N N . LEU A 1 100 ? 4.635 6.503 14.169 1.00 85.62 100 LEU A N 1
ATOM 823 C CA . LEU A 1 100 ? 3.641 7.584 14.280 1.00 85.62 100 LEU A CA 1
ATOM 824 C C . LEU A 1 100 ? 2.387 7.296 13.452 1.00 85.62 100 LEU A C 1
ATOM 826 O O . LEU A 1 100 ? 2.471 7.095 12.231 1.00 85.62 100 LEU A O 1
ATOM 830 N N . LEU A 1 101 ? 1.209 7.370 14.083 1.00 79.75 101 LEU A N 1
ATOM 831 C CA . LEU A 1 101 ? -0.087 7.051 13.466 1.00 79.75 101 LEU A CA 1
ATOM 832 C C . LEU A 1 101 ? -1.025 8.267 13.424 1.00 79.75 101 LEU A C 1
ATOM 834 O O . LEU A 1 101 ? -1.578 8.683 14.432 1.00 79.75 101 LEU A O 1
ATOM 838 N N . ARG A 1 102 ? -1.312 8.817 12.232 1.00 78.75 102 ARG A N 1
ATOM 839 C CA . ARG A 1 102 ? -2.137 10.048 12.134 1.00 78.75 102 ARG A CA 1
ATOM 840 C C . ARG A 1 102 ? -3.631 9.835 11.881 1.00 78.75 102 ARG A C 1
ATOM 842 O O . ARG A 1 102 ? -4.452 10.645 12.301 1.00 78.75 102 ARG A O 1
ATOM 849 N N . ARG A 1 103 ? -4.015 8.841 11.079 1.00 75.56 103 ARG A N 1
ATOM 850 C CA . ARG A 1 103 ? -5.431 8.563 10.779 1.00 75.56 103 ARG A CA 1
ATOM 851 C C . ARG A 1 103 ? -5.631 7.074 10.609 1.00 75.56 103 ARG A C 1
ATOM 853 O O . ARG A 1 103 ? -5.262 6.507 9.574 1.00 75.56 103 ARG A O 1
ATOM 860 N N . PHE A 1 104 ? -6.242 6.494 11.625 1.00 68.50 104 PHE A N 1
ATOM 861 C CA . PHE A 1 104 ? -6.381 5.065 11.793 1.00 68.50 104 PHE A CA 1
ATOM 862 C C . PHE A 1 104 ? -7.842 4.688 12.024 1.00 68.50 104 PHE A C 1
ATOM 864 O O . PHE A 1 104 ? -8.613 5.457 12.596 1.00 68.50 104 PHE A O 1
ATOM 871 N N . THR A 1 105 ? -8.217 3.508 11.550 1.00 68.94 105 THR A N 1
ATOM 872 C CA . THR A 1 105 ? -9.478 2.850 11.895 1.00 68.94 105 THR A CA 1
ATOM 873 C C . THR A 1 105 ? -9.110 1.555 12.604 1.00 68.94 105 THR A C 1
ATOM 875 O O . THR A 1 105 ? -8.217 0.849 12.135 1.00 68.94 105 THR A O 1
ATOM 878 N N . THR A 1 106 ? -9.757 1.273 13.734 1.00 62.31 106 THR A N 1
ATOM 879 C CA . THR A 1 106 ? -9.330 0.238 14.682 1.00 62.31 106 THR A CA 1
ATOM 880 C C . THR A 1 106 ? -9.370 -1.173 14.065 1.00 62.31 106 THR A C 1
ATOM 882 O O . THR A 1 106 ? -10.408 -1.568 13.525 1.00 62.31 106 THR A O 1
ATOM 885 N N . PRO A 1 107 ? -8.264 -1.943 14.098 1.00 69.81 107 PRO A N 1
ATOM 886 C CA . PRO A 1 107 ? -8.196 -3.327 13.653 1.00 69.81 107 PRO A CA 1
ATOM 887 C C . PRO A 1 107 ? -8.848 -4.225 14.704 1.00 69.81 107 PRO A C 1
ATOM 889 O O . PRO A 1 107 ? -9.187 -3.784 15.798 1.00 69.81 107 PRO A O 1
ATOM 892 N N . LYS A 1 108 ? -8.981 -5.518 14.396 1.00 77.81 108 LYS A N 1
ATOM 893 C CA . LYS A 1 108 ? -9.446 -6.485 15.402 1.00 77.81 108 LYS A CA 1
ATOM 894 C C . LYS A 1 108 ? -8.436 -6.661 16.535 1.00 77.81 108 LYS A C 1
ATOM 896 O O . LYS A 1 108 ? -8.835 -6.915 17.662 1.00 77.81 108 LYS A O 1
ATOM 901 N N . VAL A 1 109 ? -7.149 -6.559 16.211 1.00 79.44 109 VAL A N 1
ATOM 902 C CA . VAL A 1 109 ? -6.037 -6.704 17.150 1.00 79.44 109 VAL A CA 1
ATOM 903 C C . VAL A 1 109 ? -5.014 -5.607 16.872 1.00 79.44 109 VAL A C 1
ATOM 905 O O . VAL A 1 109 ? -4.588 -5.439 15.724 1.00 79.44 109 VAL A O 1
ATOM 908 N N . HIS A 1 110 ? -4.641 -4.865 17.914 1.00 81.56 110 HIS A N 1
ATOM 909 C CA . HIS A 1 110 ? -3.676 -3.770 17.856 1.00 81.56 110 HIS A CA 1
ATOM 910 C C . HIS A 1 110 ? -2.666 -3.900 18.996 1.00 81.56 110 HIS A C 1
ATOM 912 O O . HIS A 1 110 ? -3.061 -3.883 20.159 1.00 81.56 110 HIS A O 1
ATOM 918 N N . TYR A 1 111 ? -1.385 -3.989 18.649 1.00 83.94 111 TYR A N 1
ATOM 919 C CA . TYR A 1 111 ? -0.270 -3.902 19.584 1.00 83.94 111 TYR A CA 1
ATOM 920 C C . TYR A 1 111 ? 0.601 -2.715 19.192 1.00 83.94 111 TYR A C 1
ATOM 922 O O . TYR A 1 111 ? 0.971 -2.582 18.023 1.00 83.94 111 TYR A O 1
ATOM 930 N N . SER A 1 112 ? 0.907 -1.860 20.161 1.00 83.06 112 SER A N 1
ATOM 931 C CA . SER A 1 112 ? 1.744 -0.685 19.950 1.00 83.06 112 SER A CA 1
ATOM 932 C C . SER A 1 112 ? 2.655 -0.441 21.140 1.00 83.06 112 SER A C 1
ATOM 934 O O . SER A 1 112 ? 2.166 -0.324 22.263 1.00 83.06 112 SER A O 1
ATOM 936 N N . GLU A 1 113 ? 3.945 -0.294 20.868 1.00 85.19 113 GLU A N 1
ATOM 937 C CA . GLU A 1 113 ? 4.979 0.061 21.836 1.00 85.19 113 GLU A CA 1
ATOM 938 C C . GLU A 1 113 ? 5.719 1.316 21.349 1.00 85.19 113 GLU A C 1
ATOM 940 O O . GLU A 1 113 ? 5.930 1.495 20.147 1.00 85.19 113 GLU A O 1
ATOM 945 N N . GLY A 1 114 ? 6.013 2.257 22.254 1.00 72.81 114 GLY A N 1
ATOM 946 C CA . GLY A 1 114 ? 6.737 3.498 21.925 1.00 72.81 114 GLY A CA 1
ATOM 947 C C . GLY A 1 114 ? 6.114 4.363 20.815 1.00 72.81 114 GLY A C 1
ATOM 948 O O . GLY A 1 114 ? 6.806 5.167 20.200 1.00 72.81 114 GLY A O 1
ATOM 949 N N . SER A 1 115 ? 4.830 4.169 20.506 1.00 62.44 115 SER A N 1
ATOM 950 C CA . SER A 1 115 ? 4.135 4.852 19.408 1.00 62.44 115 SER A CA 1
ATOM 951 C C . SER A 1 115 ? 3.507 6.168 19.897 1.00 62.44 115 SER A C 1
ATOM 953 O O . SER A 1 115 ? 2.968 6.202 21.004 1.00 62.44 115 SER A O 1
ATOM 955 N N . LEU A 1 116 ? 3.548 7.227 19.075 1.00 53.88 116 LEU A N 1
ATOM 956 C CA . LEU A 1 116 ? 2.893 8.529 19.322 1.00 53.88 116 LEU A CA 1
ATOM 957 C C . LEU A 1 116 ? 1.784 8.813 18.293 1.00 53.88 116 LEU A C 1
ATOM 959 O O . LEU A 1 116 ? 1.922 8.423 17.103 1.00 53.88 116 LEU A O 1
#

Sequence (116 aa):
MEVHTRKVHYSKVHYSEGSLLRRFTTPKVHYSEGSLLRRFTTPKVHYSEGSLLRRFTTPKGHYSEGSLLRRFTTPKVHYSEGSLLRRFTTPKVHYSEGSLLRRFTTPKVHYSEGSL

Secondary structure (DSSP, 8-state):
-----------SEEEEES-EESSEE--SEEEEES-EESSEE--SEEEEES-EE--EE--SEEEEES-EE--EE--SEEEEES-EESSEE--SEEEEES-EESSB---SEEEEES--

Solvent-accessible surface area (backbone atoms only — not comparable to full-atom values): 5695 Å² total; per-residue (Å²): 134,86,78,77,79,78,75,78,79,72,59,56,60,45,79,40,65,73,36,82,41,65,71,48,76,56,36,49,26,37,41,33,35,54,19,42,40,48,32,43,36,61,22,49,33,40,41,35,34,55,21,42,39,46,33,42,41,58,20,52,31,40,41,34,34,56,22,40,39,48,33,39,45,45,24,49,33,39,42,33,34,53,20,44,39,48,33,45,43,51,27,50,31,40,40,34,34,52,21,37,68,72,40,79,50,87,41,84,36,80,47,75,44,79,53,91

Nearest PDB structures (foldseek):
  2yuh-assembly1_A  TM=5.516E-01  e=1.513E+00  Homo sapiens
  3t9g-assembly1_A  TM=3.719E-01  e=3.843E+00  Caldicellulosiruptor bescii
  7o77-assembly1_A  TM=3.107E-01  e=4.852E+00  Paraglaciecola sp. T6c
  7o7t-assembly1_A  TM=2.439E-01  e=3.626E+00  Paraglaciecola sp. T6c

Organism: Paramuricea clavata (NCBI:txid317549)

pLDDT: mean 75.58, std 15.23, range [30.08, 93.62]

Mean predicted aligned error: 8.21 Å

Foldseek 3Di:
DDDPPPPPPFPQEEEEECEEAAEDEDHQEYEYECYEHQEYHDHQEYEYEVYEYHYDDDHLEYEYECYEYAAYAEHLEYEYECYEHAAYHEHQEYEYECYEYHHDDDHVYYHYYNYD

Radius of gyration: 15.71 Å; Cα contacts (8 Å, |Δi|>4): 321; chains: 1; bounding box: 27×42×55 Å